Protein AF-A0ABD0P372-F1 (afdb_monomer_lite)

Radius of gyration: 14.23 Å; chains: 1; bounding box: 35×20×32 Å

InterPro domains:
  IPR007828 Inositol oxygenase [PF05153] (1-54)
  IPR007828 Inositol oxygenase [PTHR12588] (1-54)

Secondary structure (DSSP, 8-state):
-TTTTT--S----HHHHHHHGGG---TT-SS--S-HHHHHHHHHHHHHHH-TT-

pLDDT: m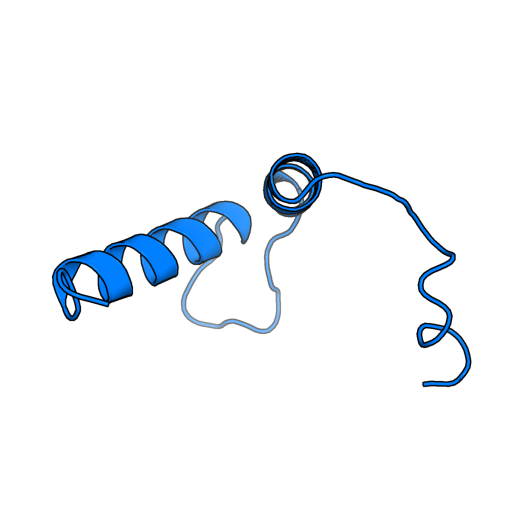ean 95.99, std 4.12, range [71.25, 98.31]

Structure (mmCIF, N/CA/C/O backbone):
data_AF-A0ABD0P372-F1
#
_entry.id   AF-A0ABD0P372-F1
#
loop_
_atom_site.group_PDB
_atom_site.id
_atom_site.type_symbol
_atom_site.label_atom_id
_atom_site.label_alt_id
_atom_site.label_comp_id
_atom_site.label_asym_id
_atom_site.label_entity_id
_atom_site.label_seq_id
_atom_site.pdbx_PDB_ins_code
_atom_site.Cartn_x
_atom_site.Cartn_y
_atom_site.Cartn_z
_atom_site.occupancy
_atom_site.B_iso_or_equiv
_atom_site.auth_seq_id
_atom_site.auth_comp_id
_atom_site.auth_asym_id
_atom_site.auth_atom_id
_atom_site.pdbx_PDB_model_num
ATOM 1 N N . HIS A 1 1 ? 9.707 -11.363 13.353 1.00 84.06 1 HIS A N 1
ATOM 2 C CA . HIS A 1 1 ? 8.599 -10.717 14.098 1.00 84.06 1 HIS A CA 1
ATOM 3 C C . HIS A 1 1 ? 9.069 -9.781 15.205 1.00 84.06 1 HIS A C 1
ATOM 5 O O . HIS A 1 1 ? 8.623 -8.644 15.197 1.00 84.06 1 HIS A O 1
ATOM 11 N N . GLN A 1 2 ? 9.953 -10.205 16.122 1.00 94.06 2 GLN A N 1
ATOM 12 C CA . GLN A 1 2 ? 10.389 -9.367 17.260 1.00 94.06 2 GLN A CA 1
ATOM 13 C C . GLN A 1 2 ? 10.924 -7.981 16.852 1.00 94.06 2 GLN A C 1
ATOM 15 O O . GLN A 1 2 ? 10.665 -7.008 17.544 1.00 94.06 2 GLN A O 1
ATOM 20 N N . GLU A 1 3 ? 11.602 -7.887 15.708 1.00 95.25 3 GLU A N 1
ATOM 21 C CA . GLU A 1 3 ? 12.155 -6.634 15.181 1.00 95.25 3 GLU A CA 1
ATOM 22 C C . GLU A 1 3 ? 11.099 -5.584 14.782 1.00 95.25 3 GLU A C 1
ATOM 24 O O . GLU A 1 3 ? 11.325 -4.395 14.969 1.00 95.25 3 GLU A O 1
ATOM 29 N N . TRP A 1 4 ? 9.935 -5.996 14.270 1.00 96.31 4 TRP A N 1
ATOM 30 C CA . TRP A 1 4 ? 8.946 -5.082 13.671 1.00 96.31 4 TRP A CA 1
ATOM 31 C C . TRP A 1 4 ? 7.689 -4.882 14.529 1.00 96.31 4 TRP A C 1
ATOM 33 O O . TRP A 1 4 ? 6.985 -3.890 14.370 1.00 96.31 4 TRP A O 1
ATOM 43 N N . ALA A 1 5 ? 7.419 -5.790 15.473 1.00 96.38 5 ALA A N 1
ATOM 44 C CA . ALA A 1 5 ? 6.175 -5.822 16.251 1.00 96.38 5 ALA A CA 1
ATOM 45 C C . ALA A 1 5 ? 5.940 -4.592 17.148 1.00 96.38 5 ALA A C 1
ATOM 47 O O . ALA A 1 5 ? 4.804 -4.319 17.522 1.00 96.38 5 ALA A O 1
ATOM 48 N N . ASN A 1 6 ? 6.999 -3.857 17.496 1.00 96.62 6 ASN A N 1
ATOM 49 C CA . ASN A 1 6 ? 6.905 -2.705 18.394 1.00 96.62 6 ASN A CA 1
ATOM 50 C C . ASN A 1 6 ? 6.487 -1.407 17.681 1.00 96.62 6 ASN A C 1
ATOM 52 O O . ASN A 1 6 ? 6.326 -0.392 18.353 1.00 96.62 6 ASN A O 1
ATOM 56 N N . CYS A 1 7 ? 6.355 -1.416 16.347 1.00 95.12 7 CYS A N 1
ATOM 57 C CA . CYS A 1 7 ? 5.981 -0.246 15.540 1.00 95.12 7 CYS A CA 1
ATOM 58 C C . CYS A 1 7 ? 6.829 1.011 15.831 1.00 95.12 7 CYS A C 1
ATOM 60 O O . CYS A 1 7 ? 6.332 2.129 15.784 1.00 95.12 7 CYS A O 1
ATOM 62 N N . SER A 1 8 ? 8.114 0.833 16.153 1.00 96.50 8 SER A N 1
ATOM 63 C CA . SER A 1 8 ? 9.012 1.915 16.583 1.00 96.50 8 SER A CA 1
ATOM 64 C C . SER A 1 8 ? 9.954 2.424 15.488 1.00 96.50 8 SER A C 1
ATOM 66 O O . SER A 1 8 ? 10.834 3.228 15.775 1.00 96.50 8 SER A O 1
ATOM 68 N N . HIS A 1 9 ? 9.819 1.924 14.257 1.00 96.12 9 HIS A N 1
ATOM 69 C CA . HIS A 1 9 ? 10.709 2.275 13.145 1.00 96.12 9 HIS A CA 1
ATOM 70 C C . HIS A 1 9 ? 10.393 3.660 12.579 1.00 96.12 9 HIS A C 1
ATOM 72 O O . HIS A 1 9 ? 11.302 4.447 12.343 1.00 96.12 9 HIS A O 1
ATOM 78 N N . PHE A 1 10 ? 9.105 3.976 12.425 1.00 95.94 10 PHE A N 1
ATOM 79 C CA . PHE A 1 10 ? 8.623 5.247 11.888 1.00 95.94 10 PHE A CA 1
ATOM 80 C C . PHE A 1 10 ? 7.243 5.578 12.468 1.00 95.94 10 PHE A C 1
ATOM 82 O O . PHE A 1 10 ? 6.511 4.684 12.889 1.00 95.94 10 PHE A O 1
ATOM 89 N N . SER A 1 11 ? 6.873 6.858 12.455 1.00 97.00 11 SER A N 1
ATOM 90 C CA . SER A 1 11 ? 5.523 7.337 12.764 1.00 97.00 11 SER A CA 1
ATOM 91 C C . SER A 1 11 ? 5.081 8.253 11.632 1.00 97.00 11 SER A C 1
ATOM 93 O O . SER A 1 11 ? 5.710 9.285 11.415 1.00 97.00 11 SER A O 1
ATOM 95 N N . MET A 1 12 ? 4.025 7.867 10.921 1.00 97.25 12 MET A N 1
ATOM 96 C CA . MET A 1 12 ? 3.531 8.546 9.721 1.00 97.25 12 MET A CA 1
ATOM 97 C C . MET A 1 12 ? 2.003 8.470 9.653 1.00 97.25 12 MET A C 1
ATOM 99 O O . MET A 1 12 ? 1.384 7.575 10.234 1.00 97.25 12 MET A O 1
ATOM 103 N N . THR A 1 13 ? 1.393 9.416 8.952 1.00 98.25 13 THR A N 1
ATOM 104 C CA . THR A 1 13 ? -0.014 9.362 8.554 1.00 98.25 13 THR A CA 1
ATOM 105 C C . THR A 1 13 ? -0.224 8.301 7.474 1.00 98.25 13 THR A C 1
ATOM 107 O O . THR A 1 13 ? 0.719 7.851 6.824 1.00 98.25 13 THR A O 1
ATOM 110 N N . MET A 1 14 ? -1.481 7.908 7.251 1.00 97.50 14 MET A N 1
ATOM 111 C CA . MET A 1 14 ? -1.796 6.931 6.206 1.00 97.50 14 MET A CA 1
ATOM 112 C C . MET A 1 14 ? -1.371 7.425 4.816 1.00 97.50 14 MET A C 1
ATOM 114 O O . MET A 1 14 ? -0.849 6.644 4.035 1.00 97.50 14 MET A O 1
ATOM 118 N N . MET A 1 15 ? -1.545 8.716 4.519 1.00 97.94 15 MET A N 1
ATOM 119 C CA . MET A 1 15 ? -1.161 9.267 3.216 1.00 97.94 15 MET A CA 1
ATOM 120 C C . MET A 1 15 ? 0.353 9.337 3.043 1.00 97.94 15 MET A C 1
ATOM 122 O O . MET A 1 15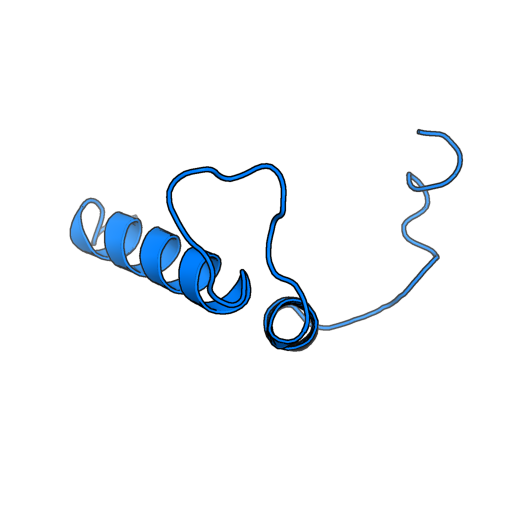 ? 0.841 8.919 2.007 1.00 97.94 15 MET A O 1
ATOM 126 N N . GLU A 1 16 ? 1.101 9.737 4.076 1.00 98.06 16 GLU A N 1
ATOM 127 C CA . GLU A 1 16 ? 2.572 9.691 4.034 1.00 98.06 16 GLU A CA 1
ATOM 128 C C . GLU A 1 16 ? 3.095 8.262 3.804 1.00 98.06 16 GLU A C 1
ATOM 130 O O . GLU A 1 16 ? 4.110 8.076 3.139 1.00 98.06 16 GLU A O 1
ATOM 135 N N . ASN A 1 17 ? 2.400 7.241 4.323 1.00 97.06 17 ASN A N 1
ATOM 136 C CA . ASN A 1 17 ? 2.736 5.846 4.040 1.00 97.06 17 ASN A CA 1
ATOM 137 C C . ASN A 1 17 ? 2.481 5.465 2.576 1.00 97.06 17 ASN A C 1
ATOM 139 O O . ASN A 1 17 ? 3.311 4.780 1.987 1.00 97.06 17 ASN A O 1
ATOM 143 N N . ILE A 1 18 ? 1.358 5.902 1.998 1.00 97.88 18 ILE A N 1
ATOM 144 C CA . ILE A 1 18 ? 1.042 5.651 0.587 1.00 97.88 18 ILE A CA 1
ATOM 145 C C . ILE A 1 18 ? 2.025 6.384 -0.331 1.00 97.88 18 ILE A C 1
ATOM 147 O O . ILE A 1 18 ? 2.516 5.772 -1.274 1.00 97.88 18 ILE A O 1
ATOM 151 N N . ASP A 1 19 ? 2.377 7.632 -0.021 1.00 97.81 19 ASP A N 1
ATOM 152 C CA . ASP A 1 19 ? 3.356 8.415 -0.785 1.00 97.81 19 ASP A CA 1
ATOM 153 C C . ASP A 1 19 ? 4.748 7.757 -0.741 1.00 97.81 19 ASP A C 1
ATOM 155 O O . ASP A 1 19 ? 5.459 7.721 -1.740 1.00 97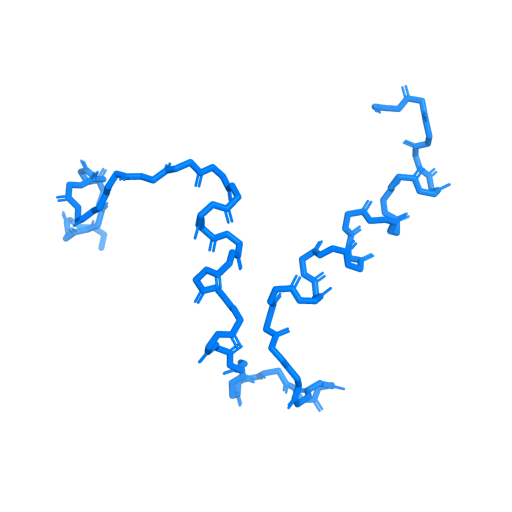.81 19 ASP A O 1
ATOM 159 N N . ALA A 1 20 ? 5.137 7.138 0.381 1.00 97.44 20 ALA A N 1
ATOM 160 C CA . ALA A 1 20 ? 6.389 6.378 0.459 1.00 97.44 20 ALA A CA 1
ATOM 161 C C . ALA A 1 20 ? 6.429 5.162 -0.494 1.00 97.44 20 ALA A C 1
ATOM 163 O O . ALA A 1 20 ? 7.512 4.679 -0.823 1.00 97.44 20 ALA A O 1
ATOM 164 N N . LEU A 1 21 ? 5.274 4.669 -0.958 1.00 97.88 21 LEU A N 1
ATOM 165 C CA . LEU A 1 21 ? 5.188 3.600 -1.958 1.00 97.88 21 LEU A CA 1
ATOM 166 C C . LEU A 1 21 ? 5.336 4.110 -3.403 1.00 97.88 21 LEU A C 1
ATOM 168 O O . LEU A 1 21 ? 5.401 3.283 -4.312 1.00 97.88 21 LEU A O 1
ATOM 172 N N . ASP A 1 22 ? 5.430 5.425 -3.635 1.00 97.50 22 ASP A N 1
ATOM 173 C CA . ASP A 1 22 ? 5.729 5.994 -4.961 1.00 97.50 22 ASP A CA 1
ATOM 174 C C . ASP A 1 22 ? 7.138 5.619 -5.449 1.00 97.50 22 ASP A C 1
ATOM 176 O O . ASP A 1 22 ? 7.397 5.563 -6.651 1.00 97.50 22 ASP A O 1
ATOM 180 N N . GLU A 1 23 ? 8.052 5.337 -4.519 1.00 97.00 23 GLU A N 1
ATOM 181 C CA . GLU A 1 23 ? 9.439 4.957 -4.807 1.00 97.00 23 GLU A CA 1
ATOM 182 C C . GLU A 1 23 ? 9.652 3.430 -4.833 1.00 97.00 23 GLU A C 1
ATOM 184 O O . GLU A 1 23 ? 10.784 2.968 -4.981 1.00 97.00 23 GLU A O 1
ATOM 189 N N . LEU A 1 24 ? 8.583 2.633 -4.701 1.00 97.56 24 LEU A N 1
ATOM 190 C CA . LEU A 1 24 ? 8.649 1.172 -4.623 1.00 97.56 24 LEU A CA 1
ATOM 191 C C . LEU A 1 24 ? 7.896 0.506 -5.782 1.00 97.56 24 LEU A C 1
ATOM 193 O O . LEU A 1 24 ? 6.682 0.650 -5.899 1.00 97.56 24 LEU A O 1
ATOM 197 N N . VAL A 1 25 ? 8.604 -0.304 -6.571 1.00 96.75 25 VAL A N 1
ATOM 198 C CA . VAL A 1 25 ? 8.016 -1.287 -7.499 1.00 96.75 25 VAL A CA 1
ATOM 199 C C . VAL A 1 25 ? 8.203 -2.680 -6.893 1.00 96.75 25 VAL A C 1
ATOM 201 O O . VAL A 1 25 ? 9.286 -2.987 -6.395 1.00 96.75 25 VAL A O 1
ATOM 204 N N . ASP A 1 26 ? 7.156 -3.507 -6.896 1.00 97.00 26 ASP A N 1
ATOM 205 C CA . ASP A 1 26 ? 7.224 -4.875 -6.370 1.00 97.00 26 ASP A CA 1
ATOM 206 C C . ASP A 1 26 ? 7.868 -5.816 -7.399 1.00 97.00 26 ASP A C 1
ATOM 208 O O . ASP A 1 26 ? 7.286 -6.121 -8.433 1.00 97.00 26 ASP A O 1
ATOM 212 N N . GLU A 1 27 ? 9.080 -6.297 -7.116 1.00 97.06 27 GLU A N 1
ATOM 213 C CA . GLU A 1 27 ? 9.814 -7.211 -8.005 1.00 97.06 27 GLU A CA 1
ATOM 214 C C . GLU A 1 27 ? 9.216 -8.629 -8.063 1.00 97.06 27 GLU A C 1
ATOM 216 O O . GLU A 1 27 ? 9.606 -9.433 -8.914 1.00 97.06 27 GLU A O 1
ATOM 221 N N . SER A 1 28 ? 8.322 -8.972 -7.133 1.00 96.75 28 SER A N 1
ATOM 222 C CA . SER A 1 28 ? 7.683 -10.287 -7.071 1.00 96.75 28 SER A CA 1
ATOM 223 C C . SER A 1 28 ? 6.354 -10.354 -7.822 1.00 96.75 28 SER A C 1
ATOM 225 O O . SER A 1 28 ? 5.909 -11.462 -8.135 1.00 96.75 28 SER A O 1
ATOM 227 N N . ASP A 1 29 ? 5.746 -9.203 -8.125 1.00 95.50 29 ASP A N 1
ATOM 228 C CA . ASP A 1 29 ? 4.499 -9.106 -8.879 1.00 95.50 29 ASP A CA 1
ATOM 229 C C . ASP A 1 29 ? 4.786 -9.229 -10.391 1.00 95.50 29 ASP A C 1
ATOM 231 O O . ASP A 1 29 ? 5.466 -8.380 -10.968 1.00 95.50 29 ASP A O 1
ATOM 235 N N . PRO A 1 30 ? 4.317 -10.296 -11.067 1.00 94.62 30 PRO A N 1
ATOM 236 C CA . PRO A 1 30 ? 4.556 -10.480 -12.495 1.00 94.62 30 PRO A CA 1
ATOM 237 C C . PRO A 1 30 ? 3.646 -9.618 -13.385 1.00 94.62 30 PRO A 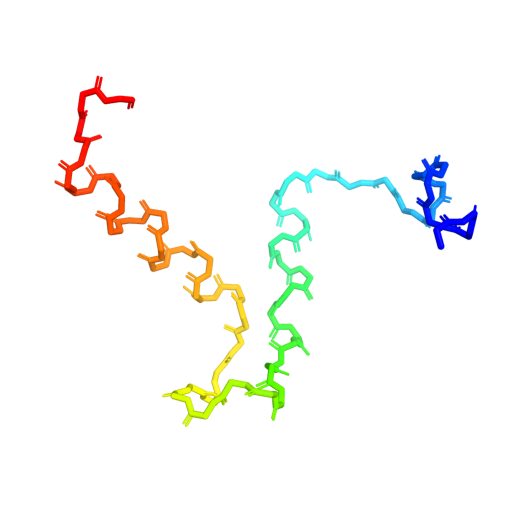C 1
ATOM 239 O O . PRO A 1 30 ? 3.854 -9.597 -14.601 1.00 94.62 30 PRO A O 1
ATOM 242 N N . ASP A 1 31 ? 2.623 -8.968 -12.820 1.00 93.75 31 ASP A N 1
ATOM 243 C CA . ASP A 1 31 ? 1.540 -8.335 -13.571 1.00 93.75 31 ASP A CA 1
ATOM 244 C C . ASP A 1 31 ? 1.758 -6.829 -13.799 1.00 93.75 31 ASP A C 1
ATOM 246 O O . ASP A 1 31 ? 1.207 -6.275 -14.758 1.00 93.75 31 ASP A O 1
ATOM 250 N N . VAL A 1 32 ? 2.546 -6.151 -12.954 1.00 89.44 32 VAL A N 1
ATOM 251 C CA . VAL A 1 32 ? 2.740 -4.689 -13.007 1.00 89.44 32 VAL A CA 1
ATOM 252 C C . VAL A 1 32 ? 4.194 -4.262 -12.777 1.00 89.44 32 VAL A C 1
ATOM 254 O O . VAL A 1 32 ? 4.917 -4.877 -12.005 1.00 89.44 32 VAL A O 1
ATOM 257 N N . ASP A 1 33 ? 4.618 -3.170 -13.427 1.00 94.75 33 ASP A N 1
ATOM 258 C CA . ASP A 1 33 ? 5.977 -2.602 -13.334 1.00 94.75 33 ASP A CA 1
ATOM 259 C C . ASP A 1 33 ? 6.002 -1.115 -12.914 1.00 94.75 33 ASP A C 1
ATOM 261 O O . ASP A 1 33 ? 6.974 -0.395 -13.155 1.00 94.75 33 ASP A O 1
ATOM 265 N N . PHE A 1 34 ? 4.926 -0.641 -12.278 1.00 95.31 34 PHE A N 1
ATOM 266 C CA . PHE A 1 34 ? 4.754 0.745 -11.829 1.00 95.31 34 PHE A CA 1
ATOM 267 C C . PHE A 1 34 ? 4.715 0.852 -10.290 1.00 95.31 34 PHE A C 1
ATOM 269 O O . PHE A 1 34 ? 4.586 -0.168 -9.612 1.00 95.31 34 PHE A O 1
ATOM 276 N N . PRO A 1 35 ? 4.812 2.069 -9.711 1.00 97.94 35 PRO A N 1
ATOM 277 C CA . PRO A 1 35 ? 4.843 2.240 -8.260 1.00 97.94 35 PRO A CA 1
ATOM 278 C C . PRO A 1 35 ? 3.642 1.637 -7.525 1.00 97.94 35 PRO A C 1
ATOM 280 O O . PRO A 1 35 ? 2.488 1.799 -7.931 1.00 97.94 35 PRO A O 1
ATOM 283 N N . ASN A 1 36 ? 3.899 0.988 -6.393 1.00 97.44 36 ASN A N 1
ATOM 284 C CA . ASN A 1 36 ? 2.882 0.238 -5.659 1.00 97.44 36 ASN A CA 1
ATOM 285 C C . ASN A 1 36 ? 1.799 1.138 -5.024 1.00 97.44 36 ASN A C 1
ATOM 287 O O . ASN A 1 36 ? 0.695 0.678 -4.721 1.00 97.44 36 ASN A O 1
ATOM 291 N N . SER A 1 37 ? 2.058 2.440 -4.880 1.00 97.75 37 SER A N 1
ATOM 292 C CA . SER A 1 37 ? 1.048 3.432 -4.486 1.00 97.75 37 SER A CA 1
ATOM 293 C C . SER A 1 37 ? -0.167 3.439 -5.427 1.00 97.75 37 SER A C 1
ATOM 295 O O . SER A 1 37 ? -1.313 3.494 -4.970 1.00 97.75 37 SER A O 1
ATOM 297 N N . PHE A 1 38 ? 0.039 3.288 -6.742 1.00 96.81 38 PHE A N 1
ATOM 298 C CA . PHE A 1 38 ? -1.052 3.205 -7.716 1.00 96.81 38 PHE A CA 1
ATOM 299 C C . PHE A 1 38 ? -1.898 1.951 -7.508 1.00 96.81 38 PHE A C 1
ATOM 301 O O . PHE A 1 38 ? -3.127 2.028 -7.573 1.00 96.81 38 PHE A O 1
ATOM 308 N N . HIS A 1 39 ? -1.263 0.813 -7.221 1.00 97.19 39 HIS A N 1
ATOM 309 C CA . HIS A 1 39 ? -1.968 -0.435 -6.940 1.00 97.19 39 HIS A CA 1
ATOM 310 C C . HIS A 1 39 ? -2.870 -0.303 -5.699 1.00 97.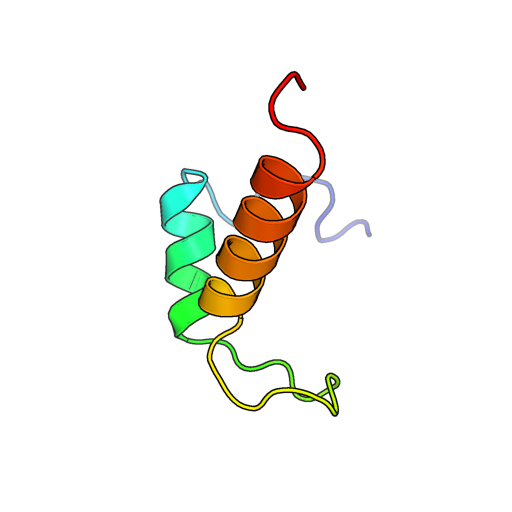19 39 HIS A C 1
ATOM 312 O O . HIS A 1 39 ? -4.020 -0.759 -5.713 1.00 97.19 39 HIS A O 1
ATOM 318 N N . ALA A 1 40 ? -2.405 0.397 -4.656 1.00 97.38 40 ALA A N 1
ATOM 319 C CA . ALA A 1 40 ? -3.199 0.667 -3.458 1.00 97.38 40 ALA A CA 1
ATOM 320 C C . ALA A 1 40 ? -4.500 1.428 -3.785 1.00 97.38 40 ALA A C 1
ATOM 322 O O . ALA A 1 40 ? -5.587 1.004 -3.377 1.00 97.38 40 ALA A O 1
ATOM 323 N N . PHE A 1 41 ? -4.422 2.500 -4.582 1.00 97.88 41 PHE A N 1
ATOM 324 C CA . PHE A 1 41 ? -5.610 3.250 -5.008 1.00 97.88 41 PHE A CA 1
ATOM 325 C C . PHE A 1 41 ? -6.507 2.464 -5.965 1.00 97.88 41 PHE A C 1
ATOM 327 O O . PHE A 1 41 ? -7.727 2.507 -5.819 1.00 97.88 41 PHE A O 1
ATOM 334 N N . GLN A 1 42 ? -5.938 1.728 -6.923 1.00 97.75 42 GLN A N 1
ATOM 335 C CA . GLN A 1 42 ? -6.709 0.897 -7.854 1.00 97.75 42 GLN A CA 1
ATOM 336 C C . GLN A 1 42 ? -7.549 -0.145 -7.107 1.00 97.75 42 GLN A C 1
ATOM 338 O O . GLN A 1 42 ? -8.734 -0.313 -7.407 1.00 97.75 42 GLN A O 1
ATOM 343 N N . THR A 1 43 ? -6.962 -0.794 -6.099 1.00 97.25 43 THR A N 1
ATOM 344 C CA . THR A 1 43 ? -7.664 -1.758 -5.244 1.00 97.25 43 THR A CA 1
ATOM 345 C C . THR A 1 43 ? -8.767 -1.078 -4.435 1.00 97.25 43 THR A C 1
ATOM 347 O O . THR A 1 43 ? -9.907 -1.550 -4.437 1.00 97.25 43 THR A O 1
ATOM 350 N N . ALA A 1 44 ? -8.469 0.058 -3.795 1.00 97.75 44 ALA A N 1
ATOM 351 C CA . ALA A 1 44 ? -9.452 0.815 -3.020 1.00 97.75 44 ALA A CA 1
ATOM 352 C C . ALA A 1 44 ? -10.646 1.271 -3.880 1.00 97.75 44 ALA A C 1
ATOM 354 O O . ALA A 1 44 ? -11.798 1.072 -3.494 1.00 97.75 44 ALA A O 1
ATOM 355 N N . GLU A 1 45 ? -10.392 1.808 -5.075 1.00 98.31 45 GLU A N 1
ATOM 356 C CA . GLU A 1 45 ? -11.438 2.246 -6.004 1.00 98.31 45 GLU A CA 1
ATOM 357 C C . GLU A 1 45 ? -12.241 1.076 -6.580 1.00 98.31 45 GLU A C 1
ATOM 359 O O . GLU A 1 45 ? -13.455 1.190 -6.775 1.00 98.31 4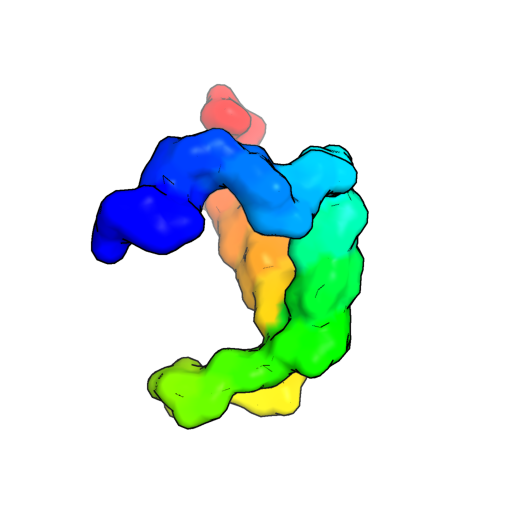5 GLU A O 1
ATOM 364 N N . GLY A 1 46 ? -11.598 -0.072 -6.809 1.00 98.12 46 GLY A N 1
ATOM 365 C CA . GLY A 1 46 ? -12.272 -1.310 -7.188 1.00 98.12 46 GLY A CA 1
ATOM 366 C C . GLY A 1 46 ? -13.272 -1.764 -6.123 1.00 98.12 46 GLY A C 1
ATOM 367 O O . GLY A 1 46 ? -14.436 -2.013 -6.444 1.00 98.12 46 GLY A O 1
ATOM 368 N N . ILE A 1 47 ? -12.844 -1.789 -4.856 1.00 98.19 47 ILE A N 1
ATOM 369 C CA . ILE A 1 47 ? -13.697 -2.122 -3.705 1.00 98.19 47 ILE A CA 1
ATOM 370 C C . ILE A 1 47 ? -14.829 -1.105 -3.566 1.00 98.19 47 ILE A C 1
ATOM 372 O O . ILE A 1 47 ? -15.982 -1.507 -3.454 1.00 98.19 47 ILE A O 1
ATOM 376 N N . ARG A 1 48 ? -14.538 0.200 -3.633 1.00 98.00 48 ARG A N 1
ATOM 377 C CA . ARG A 1 48 ? -15.548 1.267 -3.542 1.00 98.00 48 ARG A CA 1
ATOM 378 C C . ARG A 1 48 ? -16.623 1.135 -4.623 1.00 98.00 48 ARG A C 1
ATOM 380 O O . ARG A 1 48 ? -17.790 1.429 -4.377 1.00 98.00 48 ARG A O 1
ATOM 387 N N . ARG A 1 49 ? -16.239 0.713 -5.831 1.00 97.94 49 ARG A N 1
ATOM 388 C CA . ARG A 1 49 ? -17.172 0.484 -6.942 1.00 97.94 49 ARG A CA 1
ATOM 389 C C . ARG A 1 49 ? -18.066 -0.735 -6.708 1.00 97.94 49 ARG A C 1
ATOM 391 O O . ARG A 1 49 ? -19.249 -0.659 -7.019 1.00 97.94 49 ARG A O 1
ATOM 398 N N . GLU A 1 50 ? -17.508 -1.832 -6.200 1.00 98.31 50 GLU A N 1
ATOM 399 C CA . GLU A 1 50 ? -18.234 -3.095 -5.982 1.00 98.31 50 GLU A CA 1
ATOM 400 C C . GLU A 1 50 ? -19.059 -3.097 -4.682 1.00 98.31 50 GLU A C 1
ATOM 402 O O . GLU A 1 50 ? -20.080 -3.775 -4.571 1.00 98.31 50 GLU A O 1
ATOM 407 N N . HIS A 1 51 ? -18.633 -2.313 -3.693 1.00 97.19 51 HIS A N 1
ATOM 408 C CA . HIS A 1 51 ? -19.228 -2.222 -2.362 1.00 97.19 51 HIS A CA 1
ATOM 409 C C . HIS A 1 51 ? -19.456 -0.754 -1.956 1.00 97.19 51 HIS A C 1
ATOM 411 O O . HIS A 1 51 ? -18.839 -0.280 -1.003 1.00 97.19 51 HIS A O 1
ATOM 417 N N . PRO A 1 52 ? -20.319 -0.006 -2.672 1.00 94.00 52 PRO A N 1
ATOM 418 C CA . PRO A 1 52 ? -20.507 1.433 -2.460 1.00 94.00 52 PRO A CA 1
ATOM 419 C C . PRO A 1 52 ? -21.203 1.798 -1.138 1.00 94.00 52 PRO A C 1
ATOM 421 O O . PRO A 1 52 ? -21.233 2.968 -0.767 1.00 94.00 52 PRO A O 1
ATOM 424 N N . ASP A 1 53 ? -21.808 0.823 -0.464 1.00 93.81 53 ASP A N 1
ATOM 425 C CA . ASP A 1 53 ? -22.577 0.953 0.776 1.00 93.81 53 ASP A CA 1
ATOM 426 C C . ASP A 1 53 ? -21.825 0.469 2.027 1.00 93.81 53 ASP A C 1
ATOM 428 O O . ASP A 1 53 ? -22.392 0.483 3.123 1.00 93.81 53 ASP A O 1
ATOM 432 N N . LYS A 1 54 ? -20.571 0.031 1.867 1.00 71.25 54 LYS A N 1
ATOM 433 C CA . LYS A 1 54 ? -19.698 -0.384 2.968 1.00 71.25 54 LYS A CA 1
ATOM 434 C C . LYS A 1 54 ? -18.758 0.716 3.439 1.00 71.25 54 LYS A C 1
ATOM 436 O O . LYS A 1 54 ? -18.400 1.594 2.627 1.00 71.25 54 LYS A O 1
#

Organism: Cirrhinus mrigala (NCBI:txid683832)

Sequence (54 aa):
HQEWANCSHFSMTMMENIDALDELVDESDPDVDFPNSFHAFQTAEGIRREHPDK

Foldseek 3Di:
DVVPVVVPPDDDDPVVVLVVQQPDDDPPDPPDGGGCSVVVVVVVVVCCVVCVPD